Protein AF-A0A2U2ED48-F1 (afdb_monomer_lite)

Sequence (138 aa):
MIKSGDSKEIRLKEFSYALERMESLKSGNELTNKIVEIQGTQIHSKGDSVPEIESINTFLTTISFAVEDLFNNTYEVLNNSLEQYIASDEAIGKLWEQIQNDNDEKDSSDPFKDVVINFQSGHDYRLNEILGDVKLKK

Organism: NCBI:txid39491

Radius of gyration: 25.7 Å; chains: 1; bounding box: 49×39×81 Å

pLDDT: mean 74.53, std 19.12, range [38.94, 96.81]

Secondary structure (DSSP, 8-state):
---HHHHHHHHHHHHHHHHHHHHHHHHTTHHHHHHHHHHH-PPP--GGGHHHHHHHHHHHHHHHHHHHHHHHHHHHHHHHHHHHHHHHHHHHHHHHHHHHHHHHHSS---HHHHHHHHHHTT----HHHHSTT-----

Foldseek 3Di:
DQDPVNVLVVVLVVLVVVLVVLVCCVVVCVLVVVLVVQLPDQDDDDDPCVVVSVVVSVVSNVVSVVVVVVSVVVNVVSVVVSVVSVVVVVVVVVVVVVLVVVVVPDDDDDSVVVVVCCVVVPPCPPPPVVVDDPPPDD

Structure (mmCIF, N/CA/C/O backbone):
data_AF-A0A2U2ED48-F1
#
_entry.id   AF-A0A2U2ED48-F1
#
loop_
_atom_site.group_PDB
_atom_site.id
_atom_site.type_symbol
_atom_site.label_atom_id
_atom_site.label_alt_id
_atom_site.label_comp_id
_atom_site.label_asym_id
_atom_site.label_entity_id
_atom_site.label_seq_id
_atom_site.pdbx_PDB_ins_code
_atom_site.Cartn_x
_atom_site.Cartn_y
_atom_site.Cartn_z
_atom_site.occupancy
_atom_site.B_iso_or_equiv
_atom_site.auth_seq_id
_atom_site.auth_comp_id
_atom_site.auth_asym_id
_atom_site.auth_atom_id
_atom_site.pdbx_PDB_model_num
ATOM 1 N N . MET A 1 1 ? 4.876 23.859 -25.368 1.00 41.34 1 MET A N 1
ATOM 2 C CA . MET A 1 1 ? 4.932 22.459 -25.835 1.00 41.34 1 MET A CA 1
ATOM 3 C C . MET A 1 1 ? 6.139 21.831 -25.165 1.00 41.34 1 MET A C 1
ATOM 5 O O . MET A 1 1 ? 7.245 22.286 -25.422 1.00 41.34 1 MET A O 1
ATOM 9 N N . ILE A 1 2 ? 5.920 20.926 -24.214 1.00 43.72 2 ILE A N 1
ATOM 10 C CA . ILE A 1 2 ? 6.996 20.238 -23.483 1.00 43.72 2 ILE A CA 1
ATOM 11 C C . ILE A 1 2 ? 7.570 19.182 -24.438 1.00 43.72 2 ILE A C 1
ATOM 13 O O . ILE A 1 2 ? 6.789 18.474 -25.077 1.00 43.72 2 ILE A O 1
ATOM 17 N N . LYS A 1 3 ? 8.896 19.115 -24.617 1.00 41.72 3 LYS A N 1
ATOM 18 C CA . LYS A 1 3 ? 9.505 18.106 -25.501 1.00 41.72 3 LYS A CA 1
ATOM 19 C C . LYS A 1 3 ? 9.358 16.720 -24.854 1.00 41.72 3 LYS A C 1
ATOM 21 O O . LYS A 1 3 ? 9.288 16.611 -23.633 1.00 41.72 3 LYS A O 1
ATOM 26 N N . SER A 1 4 ? 9.288 15.645 -25.643 1.00 54.00 4 SER A N 1
ATOM 27 C CA . SER A 1 4 ? 9.077 14.282 -25.111 1.00 54.00 4 SER A CA 1
ATOM 28 C C . SER A 1 4 ? 10.164 13.849 -24.111 1.00 54.00 4 SER A C 1
ATOM 30 O O . SER A 1 4 ? 9.846 13.150 -23.150 1.00 54.00 4 SER A O 1
ATOM 32 N N . GLY A 1 5 ? 11.405 14.326 -24.288 1.00 58.03 5 GLY A N 1
ATOM 33 C CA . GLY A 1 5 ? 12.509 14.154 -23.334 1.00 58.03 5 GLY A CA 1
ATOM 34 C C . GLY A 1 5 ? 12.235 14.810 -21.977 1.00 58.03 5 GLY A C 1
ATOM 35 O O . GLY A 1 5 ? 12.324 14.142 -20.951 1.00 58.03 5 GLY A O 1
ATOM 36 N N . ASP A 1 6 ? 11.770 16.062 -21.978 1.00 60.34 6 ASP A N 1
ATOM 37 C CA . ASP A 1 6 ? 11.399 16.793 -20.758 1.00 60.34 6 ASP A CA 1
ATOM 38 C C . ASP A 1 6 ? 10.239 16.089 -20.024 1.00 60.34 6 ASP A C 1
ATOM 40 O O . ASP A 1 6 ? 10.212 15.996 -18.800 1.00 60.34 6 ASP A O 1
ATOM 44 N N . SER A 1 7 ? 9.276 15.535 -20.771 1.00 61.22 7 SER A N 1
ATOM 45 C CA . SER A 1 7 ? 8.132 14.810 -20.203 1.00 61.22 7 SER A CA 1
ATOM 46 C C . SER A 1 7 ? 8.530 13.488 -19.529 1.00 61.22 7 SER A C 1
ATOM 48 O O . SER A 1 7 ? 7.915 13.099 -18.535 1.00 61.22 7 SER A O 1
ATOM 50 N N . LYS A 1 8 ? 9.556 12.799 -20.041 1.00 67.81 8 LYS A N 1
ATOM 51 C CA . LYS A 1 8 ? 10.110 11.578 -19.437 1.00 67.81 8 LYS A CA 1
ATOM 52 C C . LYS A 1 8 ? 10.838 11.880 -18.129 1.00 67.81 8 LYS A C 1
ATOM 54 O O . LYS A 1 8 ? 10.612 11.183 -17.143 1.00 67.81 8 LYS A O 1
ATOM 59 N N . GLU A 1 9 ? 11.688 12.901 -18.127 1.00 72.88 9 GLU A N 1
ATOM 60 C CA . GLU A 1 9 ? 12.471 13.293 -16.953 1.00 72.88 9 GLU A CA 1
ATOM 61 C C . GLU A 1 9 ? 11.565 13.756 -15.803 1.00 72.88 9 GLU A C 1
ATOM 63 O O . GLU A 1 9 ? 11.770 13.369 -14.654 1.00 72.88 9 GLU A O 1
ATOM 68 N N . ILE A 1 10 ? 10.491 14.490 -16.125 1.00 71.56 10 ILE A N 1
ATOM 69 C CA . ILE A 1 10 ? 9.469 14.892 -15.149 1.00 71.56 10 ILE A CA 1
ATOM 70 C C . ILE A 1 10 ? 8.784 13.667 -14.527 1.00 71.56 10 ILE A C 1
ATOM 72 O O . ILE A 1 10 ? 8.724 13.574 -13.303 1.00 71.56 10 ILE A O 1
ATOM 76 N N . ARG A 1 11 ? 8.324 12.697 -15.335 1.00 75.88 11 ARG A N 1
ATOM 77 C CA . ARG A 1 11 ? 7.652 11.491 -14.811 1.00 75.88 11 ARG A CA 1
ATOM 78 C C . ARG A 1 11 ? 8.563 10.648 -13.921 1.00 75.88 11 ARG A C 1
ATOM 80 O O . ARG A 1 11 ? 8.127 10.202 -12.866 1.00 75.88 11 ARG A O 1
ATOM 87 N N . LEU A 1 12 ? 9.820 10.442 -14.321 1.00 81.94 12 LEU A N 1
ATOM 88 C CA . LEU A 1 12 ? 10.793 9.708 -13.505 1.00 81.94 12 LEU A CA 1
ATOM 89 C C . LEU A 1 12 ? 11.030 10.401 -12.166 1.00 81.94 12 LEU A C 1
ATOM 91 O O . LEU A 1 12 ? 11.005 9.753 -11.126 1.00 81.94 12 LEU A O 1
ATOM 95 N N . LYS A 1 13 ? 11.191 11.726 -12.182 1.00 84.94 13 LYS A N 1
ATOM 96 C CA . LYS A 1 13 ? 11.385 12.514 -10.966 1.00 84.94 13 LYS A CA 1
ATOM 97 C C . LYS A 1 13 ? 10.189 12.423 -10.017 1.00 84.94 13 LYS A C 1
ATOM 99 O O . LYS A 1 13 ? 10.387 12.324 -8.811 1.00 84.94 13 LYS A O 1
ATOM 104 N N . GLU A 1 14 ? 8.966 12.448 -10.544 1.00 85.62 14 GLU A N 1
ATOM 105 C CA . GLU A 1 14 ? 7.744 12.278 -9.746 1.00 85.62 14 GLU A CA 1
ATOM 106 C C . GLU A 1 14 ? 7.656 10.878 -9.122 1.00 85.62 14 GLU A C 1
ATOM 108 O O . GLU A 1 14 ? 7.351 10.760 -7.934 1.00 85.62 14 GLU A O 1
ATOM 113 N N . PHE A 1 15 ? 7.989 9.829 -9.882 1.00 85.25 15 PHE A N 1
ATOM 114 C CA . PHE A 1 15 ? 8.047 8.452 -9.380 1.00 85.25 15 PHE A CA 1
ATOM 115 C C . PHE A 1 15 ? 9.105 8.274 -8.287 1.00 85.25 15 PHE A C 1
ATOM 117 O O . PHE A 1 15 ? 8.791 7.758 -7.214 1.00 85.25 15 PHE A O 1
ATOM 124 N N . SER A 1 16 ? 10.339 8.728 -8.532 1.00 85.81 16 SER A N 1
ATOM 125 C CA . SER A 1 16 ? 11.427 8.656 -7.552 1.00 85.81 16 SER A CA 1
ATOM 126 C C . SER A 1 16 ? 11.075 9.417 -6.277 1.00 85.81 16 SER A C 1
ATOM 128 O O . SER A 1 16 ? 11.239 8.882 -5.187 1.00 85.81 16 SER A O 1
ATOM 130 N N . TYR A 1 17 ? 10.506 10.621 -6.399 1.00 89.62 17 TYR A N 1
ATOM 131 C CA . TYR A 1 17 ? 10.065 11.404 -5.244 1.00 89.62 17 TYR A CA 1
ATOM 132 C C . TYR A 1 17 ? 9.004 10.669 -4.411 1.00 89.62 17 TYR A C 1
ATOM 134 O O . TYR A 1 17 ? 9.082 10.646 -3.180 1.00 89.62 17 TYR A O 1
ATOM 142 N N . ALA A 1 18 ? 8.011 10.060 -5.065 1.00 89.44 18 ALA A N 1
ATOM 143 C CA . ALA A 1 18 ? 6.974 9.298 -4.379 1.00 89.44 18 ALA A CA 1
ATOM 144 C C . ALA A 1 18 ? 7.552 8.068 -3.656 1.00 89.44 18 ALA A C 1
ATOM 146 O O . ALA A 1 18 ? 7.202 7.828 -2.498 1.00 89.44 18 ALA A O 1
ATOM 147 N N . LEU A 1 19 ? 8.472 7.337 -4.295 1.00 90.94 19 LEU A N 1
ATOM 148 C CA . LEU A 1 19 ? 9.153 6.192 -3.686 1.00 90.94 19 LEU A CA 1
ATOM 149 C C . LEU A 1 19 ? 9.992 6.602 -2.483 1.00 90.94 19 LEU A C 1
ATOM 151 O O . LEU A 1 19 ? 9.777 6.061 -1.404 1.00 90.94 19 LEU A O 1
ATOM 155 N N . GLU A 1 20 ? 10.859 7.604 -2.620 1.00 91.06 20 GLU A N 1
ATOM 156 C CA . GLU A 1 20 ? 11.681 8.114 -1.516 1.00 91.06 20 GLU A CA 1
ATOM 157 C C . GLU A 1 20 ? 10.820 8.535 -0.318 1.00 91.06 20 GLU A C 1
ATOM 159 O O . GLU A 1 20 ? 11.149 8.257 0.840 1.00 91.06 20 GLU A O 1
ATOM 164 N N . ARG A 1 21 ? 9.667 9.169 -0.578 1.00 91.62 21 ARG A N 1
ATOM 165 C CA . ARG A 1 21 ? 8.730 9.555 0.480 1.00 91.62 21 ARG A CA 1
ATOM 166 C C . ARG A 1 21 ? 8.159 8.333 1.199 1.00 91.62 21 ARG A C 1
ATOM 168 O O . ARG A 1 21 ? 8.092 8.349 2.428 1.00 91.62 21 ARG A O 1
ATOM 175 N N . MET A 1 22 ? 7.753 7.296 0.468 1.00 91.44 22 MET A N 1
ATOM 176 C CA . MET A 1 22 ? 7.241 6.055 1.060 1.00 91.44 22 MET A CA 1
ATOM 177 C C . MET A 1 22 ? 8.339 5.271 1.788 1.00 91.44 22 MET A C 1
ATOM 179 O O . MET A 1 22 ? 8.103 4.772 2.887 1.00 91.44 22 MET A O 1
ATOM 183 N N . GLU A 1 23 ? 9.556 5.219 1.250 1.00 89.00 23 GLU A N 1
ATOM 184 C CA . GLU A 1 23 ? 10.701 4.598 1.919 1.00 89.00 23 GLU A CA 1
ATOM 185 C C . GLU A 1 23 ? 11.049 5.300 3.221 1.00 89.00 23 GLU A C 1
ATOM 187 O O . GLU A 1 23 ? 11.290 4.631 4.221 1.00 89.00 23 GLU A O 1
ATOM 192 N N . SER A 1 24 ? 11.028 6.633 3.254 1.00 88.62 24 SER A N 1
ATOM 193 C CA . SER A 1 24 ? 11.230 7.402 4.485 1.00 88.62 24 SER A CA 1
ATOM 194 C C . SER A 1 24 ? 10.197 7.044 5.559 1.00 88.62 24 SER A C 1
ATOM 196 O O . SER A 1 24 ? 10.569 6.845 6.714 1.00 88.62 24 SER A O 1
ATOM 198 N N . LEU A 1 25 ? 8.921 6.895 5.187 1.00 87.12 25 LEU A N 1
ATOM 199 C CA . LEU A 1 25 ? 7.862 6.482 6.117 1.00 87.12 25 LEU A CA 1
ATOM 200 C C . LEU A 1 25 ? 8.065 5.046 6.624 1.00 87.12 25 LEU A C 1
ATOM 202 O O . LEU A 1 25 ? 7.860 4.772 7.808 1.00 87.12 25 LEU A O 1
ATOM 206 N N . LYS A 1 26 ? 8.489 4.138 5.736 1.00 84.69 26 LYS A N 1
ATOM 207 C CA . LYS A 1 26 ? 8.740 2.725 6.047 1.00 84.69 26 LYS A CA 1
ATOM 208 C C . LYS A 1 26 ? 9.982 2.546 6.929 1.00 84.69 26 LYS A C 1
ATOM 210 O O . LYS A 1 26 ? 9.916 1.889 7.961 1.00 84.69 26 LYS A O 1
ATOM 215 N N . SER A 1 27 ? 11.101 3.165 6.551 1.00 82.50 27 SER A N 1
ATOM 216 C CA . SER A 1 27 ? 12.398 3.110 7.249 1.00 82.50 27 SER A CA 1
ATOM 217 C C . SER A 1 27 ? 12.396 3.859 8.580 1.00 82.50 27 SER A C 1
ATOM 219 O O . SER A 1 27 ? 12.994 3.391 9.545 1.00 82.50 27 SER A O 1
ATOM 221 N N . GLY A 1 28 ? 11.670 4.978 8.664 1.00 80.69 28 GLY A N 1
ATOM 222 C CA . GLY A 1 28 ? 11.408 5.686 9.917 1.00 80.69 28 GLY A CA 1
ATOM 223 C C . GLY A 1 28 ? 10.429 4.952 10.839 1.00 80.69 28 GLY A C 1
ATOM 224 O O . GLY A 1 28 ? 10.169 5.416 11.948 1.00 80.69 28 GLY A O 1
ATOM 225 N N . ASN A 1 29 ? 9.880 3.818 10.385 1.00 84.31 29 ASN A N 1
ATOM 226 C CA . ASN A 1 29 ? 8.856 3.032 11.066 1.00 84.31 29 ASN A CA 1
ATOM 227 C C . ASN A 1 29 ? 7.633 3.878 11.469 1.00 84.31 29 ASN A C 1
ATOM 229 O O . ASN A 1 29 ? 6.923 3.531 12.407 1.00 84.31 29 ASN A O 1
ATOM 233 N N . GLU A 1 30 ? 7.393 5.014 10.802 1.00 85.94 30 GLU A N 1
ATOM 234 C CA . GLU A 1 30 ? 6.391 5.999 11.225 1.00 85.94 30 GLU A CA 1
ATOM 235 C C . GLU A 1 30 ? 4.982 5.411 11.155 1.00 85.94 30 GLU A C 1
ATOM 237 O O . GLU A 1 30 ? 4.183 5.597 12.075 1.00 85.94 30 GLU A O 1
ATOM 242 N N . LEU A 1 31 ? 4.694 4.671 10.080 1.00 86.12 31 LEU A N 1
ATOM 243 C CA . LEU A 1 31 ? 3.411 4.004 9.899 1.00 86.12 31 LEU A CA 1
ATOM 244 C C . LEU A 1 31 ? 3.215 2.893 10.934 1.00 86.12 31 LEU A C 1
ATOM 246 O O . LEU A 1 31 ? 2.209 2.886 11.640 1.00 86.12 31 LEU A O 1
ATOM 250 N N . THR A 1 32 ? 4.199 2.006 11.072 1.00 85.50 32 THR A N 1
ATOM 251 C CA . THR A 1 32 ? 4.188 0.911 12.048 1.00 85.50 32 THR A CA 1
ATOM 252 C C . THR A 1 32 ? 4.016 1.432 13.474 1.00 85.50 32 THR A C 1
ATOM 254 O O . THR A 1 32 ? 3.207 0.911 14.234 1.00 85.50 32 THR A O 1
ATOM 257 N N . ASN A 1 33 ? 4.724 2.503 13.844 1.00 89.88 33 ASN A N 1
ATOM 258 C CA . ASN A 1 33 ? 4.624 3.105 15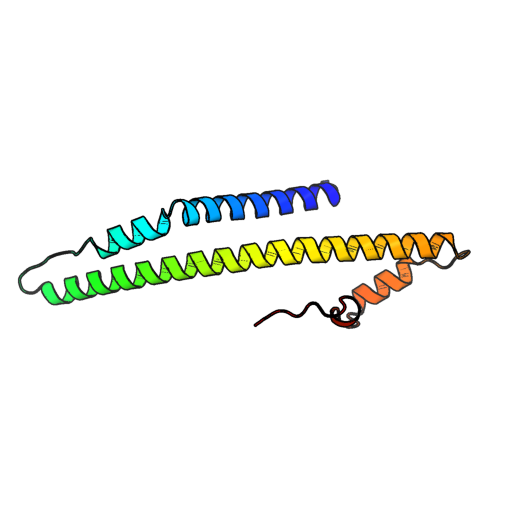.171 1.00 89.88 33 ASN A CA 1
ATOM 259 C C . ASN A 1 33 ? 3.212 3.648 15.431 1.00 89.88 33 ASN A C 1
ATOM 261 O O . ASN A 1 33 ? 2.665 3.419 16.506 1.00 89.88 33 ASN A O 1
ATOM 265 N N . LYS A 1 34 ? 2.595 4.314 14.446 1.00 88.12 34 LYS A N 1
ATOM 266 C CA . LYS A 1 34 ? 1.204 4.785 14.552 1.00 88.12 34 LYS A CA 1
ATOM 267 C C . LYS A 1 34 ? 0.201 3.637 14.636 1.00 88.12 34 LYS A C 1
ATOM 269 O O . LYS A 1 34 ? -0.771 3.741 15.375 1.00 88.12 34 LYS A O 1
ATOM 274 N N . ILE A 1 35 ? 0.430 2.546 13.908 1.00 87.06 35 ILE A N 1
ATOM 275 C CA . ILE A 1 35 ? -0.391 1.331 13.998 1.00 87.06 35 ILE A CA 1
ATOM 276 C C . ILE A 1 35 ? -0.322 0.756 15.413 1.00 87.06 35 ILE A C 1
ATOM 278 O O . ILE A 1 35 ? -1.365 0.530 16.024 1.00 87.06 35 ILE A O 1
ATOM 282 N N . VAL A 1 36 ? 0.886 0.594 15.958 1.00 88.19 36 VAL A N 1
ATOM 283 C CA . VAL A 1 36 ? 1.102 0.099 17.326 1.00 88.19 36 VAL A CA 1
ATOM 284 C C . VAL A 1 36 ? 0.456 1.026 18.360 1.00 88.19 36 VAL A C 1
ATOM 286 O O . VAL A 1 36 ? -0.189 0.549 19.290 1.00 88.19 36 VAL A O 1
ATOM 289 N N . GLU A 1 37 ? 0.571 2.344 18.190 1.00 89.44 37 GLU A N 1
ATOM 290 C CA . GLU A 1 37 ? -0.074 3.339 19.055 1.00 89.44 37 GLU A CA 1
ATOM 291 C C . GLU A 1 37 ? -1.607 3.199 19.046 1.00 89.44 37 GLU A C 1
ATOM 293 O O . GLU A 1 37 ? -2.234 3.149 20.108 1.00 89.44 37 GLU A O 1
ATOM 298 N N . ILE A 1 38 ? -2.221 3.069 17.865 1.00 86.44 38 ILE A N 1
ATOM 299 C CA . ILE A 1 38 ? -3.676 2.892 17.721 1.00 86.44 38 ILE A CA 1
ATOM 300 C C . ILE A 1 38 ? -4.123 1.563 18.335 1.00 86.44 38 ILE A C 1
ATOM 302 O O . ILE A 1 38 ? -5.098 1.533 19.082 1.00 86.44 38 ILE A O 1
ATOM 306 N N . GLN A 1 39 ? -3.391 0.477 18.082 1.00 82.12 39 GLN A N 1
ATOM 307 C CA . GLN A 1 39 ? -3.673 -0.836 18.668 1.00 82.12 39 GLN A CA 1
ATOM 308 C C . GLN A 1 39 ? -3.538 -0.832 20.198 1.00 82.12 39 GLN A C 1
ATOM 310 O O . GLN A 1 39 ? -4.287 -1.526 20.884 1.00 82.12 39 GLN A O 1
ATOM 315 N N . GLY A 1 40 ? -2.615 -0.032 20.740 1.00 84.38 40 GLY A N 1
ATOM 316 C CA . GLY A 1 40 ? -2.444 0.162 22.180 1.00 84.38 40 GLY A CA 1
ATOM 317 C C . GLY A 1 40 ? -3.507 1.057 22.824 1.00 84.38 40 GLY A C 1
ATOM 318 O O . GLY A 1 40 ? -3.675 1.029 24.044 1.00 84.38 40 GLY A O 1
ATOM 319 N N . THR A 1 41 ? -4.255 1.829 22.033 1.00 84.75 41 THR A N 1
ATOM 320 C CA . THR A 1 41 ? -5.288 2.742 22.532 1.00 84.75 41 THR A CA 1
ATOM 321 C C . THR A 1 41 ? -6.631 2.019 22.627 1.00 84.75 41 THR A C 1
ATOM 323 O O . THR A 1 41 ? -7.508 2.175 21.782 1.00 84.75 41 THR A O 1
ATOM 326 N N . GLN A 1 42 ? -6.810 1.215 23.677 1.00 82.81 42 GLN A N 1
ATOM 327 C CA . GLN A 1 42 ? -8.112 0.610 23.969 1.00 82.81 42 GLN A CA 1
ATOM 328 C C . GLN A 1 42 ? -9.066 1.617 24.616 1.00 82.81 42 GLN A C 1
ATOM 330 O O . GLN A 1 42 ? -8.761 2.239 25.641 1.00 82.81 42 GLN A O 1
ATOM 335 N N . ILE A 1 43 ? -10.267 1.728 24.052 1.00 89.19 43 ILE A N 1
ATOM 336 C CA . ILE A 1 43 ? -11.363 2.471 24.670 1.00 89.19 43 ILE A CA 1
ATOM 337 C C . ILE A 1 43 ? -11.991 1.573 25.735 1.00 89.19 43 ILE A C 1
ATOM 339 O O . ILE A 1 43 ? -12.413 0.455 25.445 1.00 89.19 43 ILE A O 1
ATOM 343 N N . HIS A 1 44 ? -12.048 2.065 26.972 1.00 90.25 44 HIS A N 1
ATOM 344 C CA . HIS A 1 44 ? -12.603 1.333 28.107 1.00 90.25 44 HIS A CA 1
ATOM 345 C C . HIS A 1 44 ? -14.007 1.846 28.434 1.00 90.25 44 HIS A C 1
ATOM 347 O O . HIS A 1 44 ? -14.219 3.057 28.528 1.00 90.25 44 HIS A O 1
ATOM 353 N N . SER A 1 45 ? -14.955 0.938 28.668 1.00 93.31 45 SER A N 1
ATOM 354 C CA . SER A 1 45 ? -16.318 1.276 29.092 1.00 93.31 45 SER A CA 1
ATOM 355 C C . SER A 1 45 ? -16.827 0.358 30.206 1.00 93.31 45 SER A C 1
ATOM 357 O O . SER A 1 45 ? -16.175 -0.613 30.593 1.00 93.31 45 SER A O 1
ATOM 359 N N . LYS A 1 46 ? -17.972 0.722 30.793 1.00 93.94 46 LYS A N 1
ATOM 360 C CA . LYS A 1 46 ? -18.660 -0.035 31.846 1.00 93.94 46 LYS A CA 1
ATOM 361 C C . LYS A 1 46 ? -20.168 0.031 31.628 1.00 93.94 46 LYS A C 1
ATOM 363 O O . LYS A 1 46 ? -20.673 1.042 31.145 1.00 93.94 46 LYS A O 1
ATOM 368 N N . GLY A 1 47 ? -20.870 -0.997 32.099 1.00 94.44 47 GLY A N 1
ATOM 369 C CA . GLY A 1 47 ? -22.325 -1.095 31.990 1.00 94.44 47 GLY A CA 1
ATOM 370 C C . GLY A 1 47 ? -22.754 -1.553 30.601 1.00 94.44 47 GLY A C 1
ATOM 371 O O . GLY A 1 47 ? -22.035 -2.302 29.945 1.00 94.44 47 GLY A O 1
ATOM 372 N N . ASP A 1 48 ? -23.915 -1.089 30.156 1.00 96.81 48 ASP A N 1
ATOM 373 C CA . ASP A 1 48 ? -24.562 -1.612 28.948 1.00 96.81 48 ASP A CA 1
ATOM 374 C C . ASP A 1 48 ? -23.815 -1.282 27.647 1.00 96.81 48 ASP A C 1
ATOM 376 O O . ASP A 1 48 ? -24.088 -1.905 26.634 1.00 96.81 48 ASP A O 1
ATOM 380 N N . SER A 1 49 ? -22.851 -0.353 27.671 1.00 94.44 49 SER A N 1
ATOM 381 C CA . SER A 1 49 ? -22.062 0.062 26.499 1.00 94.44 49 SER A CA 1
ATOM 382 C C . SER A 1 49 ? -20.820 -0.792 26.226 1.00 94.44 49 SER A C 1
ATOM 384 O O . SER A 1 49 ? -20.021 -0.458 25.348 1.00 94.44 49 SER A O 1
ATOM 386 N N . VAL A 1 50 ? -20.580 -1.848 27.009 1.00 95.88 50 VAL A N 1
ATOM 387 C CA . VAL A 1 50 ? -19.424 -2.743 26.816 1.00 95.88 50 VAL A CA 1
ATOM 388 C C . VAL A 1 50 ? -19.415 -3.394 25.424 1.00 95.88 50 VAL A C 1
ATOM 390 O O . VAL A 1 50 ? -18.386 -3.282 24.756 1.00 95.88 50 VAL A O 1
ATOM 393 N N . PRO A 1 51 ? -20.517 -3.991 24.926 1.00 96.12 51 PRO A N 1
ATOM 394 C CA . PRO A 1 51 ? -20.509 -4.674 23.631 1.00 96.12 51 PRO A CA 1
ATOM 395 C C . PRO A 1 51 ? -20.193 -3.740 22.455 1.00 96.12 51 PRO A C 1
ATOM 397 O O . PRO A 1 51 ? -19.403 -4.081 21.574 1.00 96.12 51 PRO A O 1
ATOM 400 N N . GLU A 1 52 ? -20.768 -2.536 22.438 1.00 96.62 52 GLU A N 1
ATOM 401 C CA . GLU A 1 52 ? -20.522 -1.556 21.379 1.00 96.62 52 GLU A CA 1
ATOM 402 C C . GLU A 1 52 ? -19.069 -1.071 21.389 1.00 96.62 52 GLU A C 1
ATOM 404 O O . GLU A 1 52 ? -18.462 -0.893 20.333 1.00 96.62 52 GLU A O 1
ATOM 409 N N . ILE A 1 53 ? -18.488 -0.882 22.575 1.00 95.06 53 ILE A N 1
ATOM 410 C CA . ILE A 1 53 ? -17.111 -0.399 22.722 1.00 95.06 53 ILE A CA 1
ATOM 411 C C . ILE A 1 53 ? -16.099 -1.486 22.346 1.00 95.06 53 ILE A C 1
ATOM 413 O O . ILE A 1 53 ? -15.103 -1.181 21.689 1.00 95.06 53 ILE A O 1
ATOM 417 N N . GLU A 1 54 ? -16.371 -2.754 22.665 1.00 94.00 54 GLU A N 1
ATOM 418 C CA . GLU A 1 54 ? -15.581 -3.881 22.155 1.00 94.00 54 GLU A CA 1
ATOM 419 C C . GLU A 1 54 ? -15.617 -3.940 20.623 1.00 94.00 54 GLU A C 1
ATOM 421 O O . GLU A 1 54 ? -14.561 -4.033 19.992 1.00 94.00 54 GLU A O 1
ATOM 426 N N . SER A 1 55 ? -16.797 -3.780 20.011 1.00 95.06 55 SER A N 1
ATOM 427 C CA . SER A 1 55 ? -16.925 -3.732 18.550 1.00 95.06 55 SER A CA 1
ATOM 428 C C . SER A 1 55 ? -16.126 -2.581 17.932 1.00 95.06 55 SER A C 1
ATOM 430 O O . SER A 1 55 ? -15.525 -2.761 16.871 1.00 95.06 55 SER A O 1
ATOM 432 N N . ILE A 1 56 ? -16.102 -1.406 18.570 1.00 93.94 56 ILE A N 1
ATOM 433 C CA . ILE A 1 56 ? -15.310 -0.258 18.108 1.00 93.94 56 ILE A CA 1
ATOM 434 C C . ILE A 1 56 ? -13.813 -0.566 18.198 1.00 93.94 56 ILE A C 1
ATOM 436 O O . ILE A 1 56 ? -13.092 -0.325 17.232 1.00 93.94 56 ILE A O 1
ATOM 440 N N . ASN A 1 57 ? -13.342 -1.134 19.311 1.00 92.38 57 ASN A N 1
ATOM 441 C CA . ASN A 1 57 ? -11.935 -1.512 19.462 1.00 92.38 57 ASN A CA 1
ATOM 442 C C . ASN A 1 57 ? -11.514 -2.531 18.386 1.00 92.38 57 ASN A C 1
ATOM 444 O O . ASN A 1 57 ? -10.491 -2.342 17.731 1.00 92.38 57 ASN A O 1
ATOM 448 N N . THR A 1 58 ? -12.327 -3.564 18.133 1.00 92.62 58 THR A N 1
ATOM 449 C CA . THR A 1 58 ? -12.070 -4.535 17.053 1.00 92.62 58 THR A CA 1
ATOM 450 C C . THR A 1 58 ? -12.038 -3.871 15.677 1.00 92.62 58 THR A C 1
ATOM 452 O O . THR A 1 58 ? -11.171 -4.179 14.853 1.00 92.62 58 THR A O 1
ATOM 455 N N . PHE A 1 59 ? -12.960 -2.942 15.419 1.00 94.25 59 PHE A N 1
ATOM 456 C CA . PHE A 1 59 ? -13.007 -2.209 14.159 1.00 94.25 59 PHE A CA 1
ATOM 457 C C . PHE A 1 59 ? -11.754 -1.352 13.946 1.00 94.25 59 PHE A C 1
ATOM 459 O O . PHE A 1 59 ? -11.163 -1.399 12.867 1.00 94.25 59 PHE A O 1
ATOM 466 N N . LEU A 1 60 ? -11.299 -0.637 14.980 1.00 91.56 60 LEU A N 1
ATOM 467 C CA . LEU A 1 60 ? -10.066 0.151 14.936 1.00 91.56 60 LEU A CA 1
ATOM 468 C C . LEU A 1 60 ? -8.850 -0.729 14.632 1.00 91.56 60 LEU A C 1
ATOM 470 O O . LEU A 1 60 ? -8.098 -0.416 13.713 1.00 91.56 60 LEU A O 1
ATOM 474 N N . THR A 1 61 ? -8.703 -1.865 15.322 1.00 90.12 61 THR A N 1
ATOM 475 C CA . THR A 1 61 ? -7.627 -2.831 15.043 1.00 90.12 61 THR A CA 1
ATOM 476 C C . THR A 1 61 ? -7.666 -3.333 13.599 1.00 90.12 61 THR A C 1
ATOM 478 O O . THR A 1 61 ? -6.629 -3.412 12.943 1.00 90.12 61 THR A O 1
ATOM 481 N N . THR A 1 62 ? -8.858 -3.639 13.083 1.00 92.81 62 THR A N 1
ATOM 482 C CA . THR A 1 62 ? -9.038 -4.121 11.705 1.00 92.81 62 THR A CA 1
ATOM 483 C C . THR A 1 62 ? -8.618 -3.064 10.683 1.00 92.81 62 THR A C 1
ATOM 485 O O . THR A 1 62 ? -7.906 -3.379 9.731 1.00 92.81 62 THR A O 1
ATOM 488 N N . ILE A 1 63 ? -9.011 -1.802 10.888 1.00 92.25 63 ILE A N 1
ATOM 489 C CA . ILE A 1 63 ? -8.589 -0.697 10.017 1.00 92.25 63 ILE A CA 1
ATOM 490 C C . ILE A 1 63 ? -7.072 -0.522 10.059 1.00 92.25 63 ILE A C 1
ATOM 492 O O . ILE A 1 63 ? -6.469 -0.316 9.009 1.00 92.25 63 ILE A O 1
ATOM 496 N N . SER A 1 64 ? -6.450 -0.607 11.238 1.00 90.88 64 SER A N 1
ATOM 497 C CA . SER A 1 64 ? -4.999 -0.449 11.362 1.00 90.88 64 SER A CA 1
ATOM 498 C C . SER A 1 64 ? -4.234 -1.445 10.487 1.00 90.88 64 SER A C 1
ATOM 500 O O . SER A 1 64 ? -3.324 -1.028 9.775 1.00 90.88 64 SER A O 1
ATOM 502 N N . PHE A 1 65 ? -4.647 -2.717 10.462 1.00 89.12 65 PHE A N 1
ATOM 503 C CA . PHE A 1 65 ? -4.050 -3.717 9.569 1.00 89.12 65 PHE A CA 1
ATOM 504 C C . PHE A 1 65 ? -4.325 -3.424 8.090 1.00 89.12 65 PHE A C 1
ATOM 506 O O . PHE A 1 65 ? -3.410 -3.461 7.274 1.00 89.12 65 PHE A O 1
ATOM 513 N N . ALA A 1 66 ? -5.559 -3.049 7.737 1.00 93.06 66 ALA A N 1
ATOM 514 C CA . ALA A 1 66 ? -5.902 -2.732 6.350 1.00 93.06 66 ALA A CA 1
ATOM 515 C C . ALA A 1 66 ? -5.087 -1.549 5.788 1.00 93.06 66 ALA A C 1
ATOM 517 O O . ALA A 1 66 ? -4.739 -1.535 4.607 1.00 93.06 66 ALA A O 1
ATOM 518 N N . VAL A 1 67 ? -4.772 -0.554 6.624 1.00 91.12 67 VAL A N 1
ATOM 519 C CA . VAL A 1 67 ? -3.911 0.576 6.245 1.00 91.12 67 VAL A CA 1
ATOM 520 C C . VAL A 1 67 ? -2.463 0.127 6.034 1.00 91.12 67 VAL A C 1
ATOM 522 O O . VAL A 1 67 ? -1.819 0.602 5.097 1.00 91.12 67 VAL A O 1
ATOM 525 N N . GLU A 1 68 ? -1.957 -0.786 6.865 1.00 89.62 68 GLU A N 1
ATOM 526 C CA . GLU A 1 68 ? -0.618 -1.368 6.711 1.00 89.62 68 GLU A CA 1
ATOM 527 C C . GLU A 1 68 ? -0.482 -2.117 5.383 1.00 89.62 68 GLU A C 1
ATOM 529 O O . GLU A 1 68 ? 0.428 -1.844 4.596 1.00 89.62 68 GLU A O 1
ATOM 534 N N . ASP A 1 69 ? -1.442 -2.996 5.099 1.00 91.62 69 ASP A N 1
ATOM 535 C CA . ASP A 1 69 ? -1.487 -3.773 3.864 1.00 91.62 69 ASP A CA 1
ATOM 536 C C . ASP A 1 69 ? -1.586 -2.858 2.641 1.00 91.62 69 ASP A C 1
ATOM 538 O O . ASP A 1 69 ? -0.856 -3.032 1.664 1.00 91.62 69 ASP A O 1
ATOM 542 N N . LEU A 1 70 ? -2.456 -1.842 2.686 1.00 93.50 70 LEU A N 1
ATOM 543 C CA . LEU A 1 70 ? -2.604 -0.880 1.595 1.00 93.50 70 LEU A CA 1
ATOM 544 C C . LEU A 1 70 ? -1.295 -0.141 1.311 1.00 93.50 70 LEU A C 1
ATOM 546 O O . LEU A 1 70 ? -0.926 0.040 0.147 1.00 93.50 70 LEU A O 1
ATOM 550 N N . PHE A 1 71 ? -0.597 0.290 2.360 1.00 92.50 71 PHE A N 1
ATOM 551 C CA . PHE A 1 71 ? 0.678 0.975 2.218 1.00 92.50 71 PHE A CA 1
ATOM 552 C C . PHE A 1 71 ? 1.735 0.064 1.586 1.00 92.50 71 PHE A C 1
ATOM 554 O O . PHE A 1 71 ? 2.374 0.465 0.612 1.00 92.50 71 PHE A O 1
ATOM 561 N N . ASN A 1 72 ? 1.879 -1.166 2.092 1.00 90.69 72 ASN A N 1
ATOM 562 C CA . ASN A 1 72 ? 2.840 -2.139 1.570 1.00 90.69 72 ASN A CA 1
ATOM 563 C C . ASN A 1 72 ? 2.556 -2.482 0.101 1.00 90.69 72 ASN A C 1
ATOM 565 O O . ASN A 1 72 ? 3.458 -2.395 -0.730 1.00 90.69 72 ASN A O 1
ATOM 569 N N . ASN A 1 73 ? 1.294 -2.749 -0.243 1.00 93.75 73 ASN A N 1
ATOM 570 C CA . ASN A 1 73 ? 0.881 -3.033 -1.618 1.00 93.75 73 ASN A CA 1
ATOM 571 C C . ASN A 1 73 ? 1.153 -1.849 -2.557 1.00 93.75 73 ASN A C 1
ATOM 573 O O . ASN A 1 73 ? 1.627 -2.030 -3.677 1.00 93.75 73 ASN A O 1
ATOM 577 N N . THR A 1 74 ? 0.876 -0.622 -2.107 1.00 91.50 74 THR A N 1
ATOM 578 C CA . THR A 1 74 ? 1.132 0.586 -2.907 1.00 91.50 74 THR A CA 1
ATOM 579 C C . THR A 1 74 ? 2.627 0.772 -3.152 1.00 91.50 74 THR A C 1
ATOM 581 O O . THR A 1 74 ? 3.024 1.082 -4.273 1.00 91.50 74 THR A O 1
ATOM 584 N N . TYR A 1 75 ? 3.457 0.546 -2.129 1.00 91.19 75 TYR A N 1
ATOM 585 C CA . TYR A 1 75 ? 4.911 0.637 -2.247 1.00 91.19 75 TYR A CA 1
ATOM 586 C C . TYR A 1 75 ? 5.454 -0.371 -3.265 1.00 91.19 75 TYR A C 1
ATOM 588 O O . TYR A 1 75 ? 6.214 0.006 -4.154 1.00 91.19 75 TYR A O 1
ATOM 596 N N . GLU A 1 76 ? 5.024 -1.632 -3.185 1.00 92.56 76 GLU A N 1
ATOM 597 C CA . GLU A 1 76 ? 5.448 -2.679 -4.120 1.00 92.56 76 GLU A CA 1
ATOM 598 C C . GLU A 1 76 ? 5.029 -2.372 -5.559 1.00 92.56 76 GLU A C 1
ATOM 600 O O . GLU A 1 76 ? 5.851 -2.445 -6.473 1.00 92.56 76 GLU A O 1
ATOM 605 N N . VAL A 1 77 ? 3.769 -1.976 -5.776 1.00 91.62 77 VAL A N 1
ATOM 606 C CA . VAL A 1 77 ? 3.276 -1.601 -7.110 1.00 91.62 77 VAL A CA 1
ATOM 607 C C . VAL A 1 77 ? 4.067 -0.423 -7.671 1.00 91.62 77 VAL A C 1
ATOM 609 O O . VAL A 1 77 ? 4.435 -0.442 -8.847 1.00 91.62 77 VAL A O 1
ATOM 612 N N . LEU A 1 78 ? 4.349 0.588 -6.849 1.00 90.31 78 LEU A N 1
ATOM 613 C CA . LEU A 1 78 ? 5.100 1.765 -7.268 1.00 90.31 78 LEU A CA 1
ATOM 614 C C . LEU A 1 78 ? 6.548 1.406 -7.635 1.00 90.31 78 LEU A C 1
ATOM 616 O O . LEU A 1 78 ? 7.024 1.832 -8.688 1.00 90.31 78 LEU A O 1
ATOM 620 N N . ASN A 1 79 ? 7.215 0.583 -6.820 1.00 89.12 79 ASN A N 1
ATOM 621 C CA . ASN A 1 79 ? 8.586 0.138 -7.071 1.00 89.12 79 ASN A CA 1
ATOM 622 C C . ASN A 1 79 ? 8.675 -0.688 -8.361 1.00 89.12 79 ASN A C 1
ATOM 624 O O . ASN A 1 79 ? 9.463 -0.377 -9.252 1.00 89.12 79 ASN A O 1
ATOM 628 N N . ASN A 1 80 ? 7.789 -1.675 -8.510 1.00 88.81 80 ASN A N 1
ATOM 629 C CA . ASN A 1 80 ? 7.731 -2.522 -9.701 1.00 88.81 80 ASN A CA 1
ATOM 630 C C . ASN A 1 80 ? 7.434 -1.705 -10.966 1.00 88.81 80 ASN A C 1
ATOM 632 O O . ASN A 1 80 ? 7.993 -1.969 -12.029 1.00 88.81 80 ASN A O 1
ATOM 636 N N . SER A 1 81 ? 6.566 -0.695 -10.862 1.00 85.69 81 SER A N 1
ATOM 637 C CA . SER A 1 81 ? 6.243 0.191 -11.984 1.00 85.69 81 SER A CA 1
ATOM 638 C C . SER A 1 81 ? 7.448 1.029 -12.415 1.00 85.69 81 SER A C 1
ATOM 640 O O . SER A 1 81 ? 7.655 1.216 -13.614 1.00 85.69 81 SER A O 1
ATOM 642 N N . LEU A 1 82 ? 8.262 1.509 -11.467 1.00 86.56 82 LEU A N 1
ATOM 643 C CA . LEU A 1 82 ? 9.493 2.233 -11.783 1.00 86.56 82 LEU A CA 1
ATOM 644 C C . LEU A 1 82 ? 10.507 1.323 -12.487 1.00 86.56 82 LEU A C 1
ATOM 646 O O . LEU A 1 82 ? 11.039 1.702 -13.531 1.00 86.56 82 LEU A O 1
ATOM 650 N N . GLU A 1 83 ? 10.743 0.122 -11.954 1.00 87.31 83 GLU A N 1
ATOM 651 C CA . GLU A 1 83 ? 11.652 -0.858 -12.561 1.00 87.31 83 GLU A CA 1
ATOM 652 C C . GLU A 1 83 ? 11.234 -1.195 -14.001 1.00 87.31 83 GLU A C 1
ATOM 654 O O . GLU A 1 83 ? 12.060 -1.168 -14.916 1.00 87.31 83 GLU A O 1
ATOM 659 N N . GLN A 1 84 ? 9.937 -1.425 -14.232 1.00 83.19 84 GLN A N 1
ATOM 660 C CA . GLN A 1 84 ? 9.395 -1.682 -15.569 1.00 83.19 84 GLN A CA 1
ATOM 661 C C . GLN A 1 84 ? 9.540 -0.482 -16.506 1.00 83.19 84 GLN A C 1
ATOM 663 O O . GLN A 1 84 ? 9.857 -0.660 -17.683 1.00 83.19 84 GLN A O 1
ATOM 668 N N . TYR A 1 85 ? 9.319 0.736 -16.008 1.00 83.94 85 TYR A N 1
ATOM 669 C CA . TYR A 1 85 ? 9.478 1.941 -16.814 1.00 83.94 85 TYR A CA 1
ATOM 670 C C . TYR A 1 85 ? 10.930 2.120 -17.273 1.00 83.94 85 TYR A C 1
ATOM 672 O O . TYR A 1 85 ? 11.165 2.388 -18.450 1.00 83.94 85 TYR A O 1
ATOM 680 N N . ILE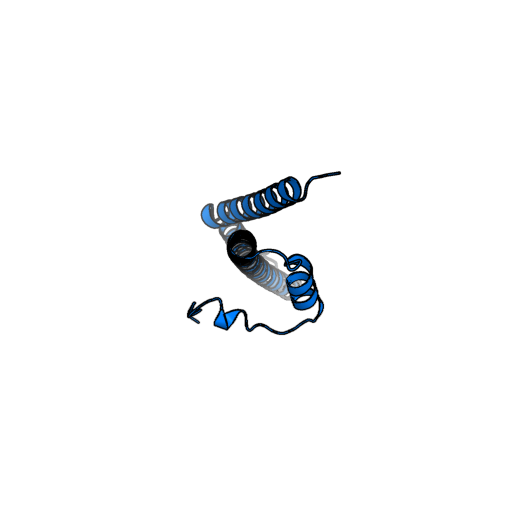 A 1 86 ? 11.897 1.928 -16.370 1.00 83.06 86 ILE A N 1
ATOM 681 C CA . ILE A 1 86 ? 13.331 2.012 -16.685 1.00 83.06 86 ILE A CA 1
ATOM 682 C C . ILE A 1 86 ? 13.726 0.930 -17.699 1.00 83.06 86 ILE A C 1
ATOM 684 O O . ILE A 1 86 ? 14.358 1.243 -18.706 1.00 83.06 86 ILE A O 1
ATOM 688 N N . ALA A 1 87 ? 13.311 -0.321 -17.482 1.00 81.75 87 ALA A N 1
ATOM 689 C CA . ALA A 1 87 ? 13.626 -1.426 -18.389 1.00 81.75 87 ALA A CA 1
ATOM 690 C C . ALA A 1 87 ? 13.023 -1.232 -19.793 1.00 81.75 87 ALA A C 1
ATOM 692 O O . ALA A 1 87 ? 13.686 -1.483 -20.801 1.00 81.75 87 ALA A O 1
ATOM 693 N N . SER A 1 88 ? 11.774 -0.761 -19.868 1.00 79.50 88 SER A N 1
ATOM 694 C CA . SER A 1 88 ? 11.096 -0.447 -21.132 1.00 79.50 88 SER A CA 1
ATOM 695 C C . SER A 1 88 ? 11.818 0.662 -21.896 1.00 79.50 88 SER A C 1
ATOM 697 O O . SER A 1 88 ? 12.044 0.555 -23.101 1.00 79.50 88 SER A O 1
ATOM 699 N N . ASP A 1 89 ? 12.244 1.707 -21.190 1.00 79.81 89 ASP A N 1
ATOM 700 C CA . ASP A 1 89 ? 12.978 2.817 -21.783 1.00 79.81 89 ASP A CA 1
ATOM 701 C C . ASP A 1 89 ? 14.357 2.400 -22.323 1.00 79.81 89 ASP A C 1
ATOM 703 O O . ASP A 1 89 ? 14.714 2.776 -23.440 1.00 79.81 89 ASP A O 1
ATOM 707 N N . GLU A 1 90 ? 15.097 1.563 -21.590 1.00 83.12 90 GLU A N 1
ATOM 708 C CA . GLU A 1 90 ? 16.372 1.006 -22.056 1.00 83.12 90 GLU A CA 1
ATOM 709 C C . GLU A 1 90 ? 16.183 0.140 -23.314 1.00 83.12 90 GLU A C 1
ATOM 711 O O . GLU A 1 90 ? 16.957 0.242 -24.269 1.00 83.12 90 GLU A O 1
ATOM 716 N N . ALA A 1 91 ? 15.133 -0.687 -23.348 1.00 79.38 91 ALA A N 1
ATOM 717 C CA . ALA A 1 91 ? 14.805 -1.507 -24.511 1.00 79.38 91 ALA A CA 1
ATOM 718 C C . ALA A 1 91 ? 14.456 -0.648 -25.738 1.00 79.38 91 ALA A C 1
ATOM 720 O O . ALA A 1 91 ? 14.951 -0.912 -26.834 1.00 79.38 91 ALA A O 1
ATOM 721 N N . ILE A 1 92 ? 13.660 0.411 -25.554 1.00 77.31 92 ILE A N 1
ATOM 722 C CA . ILE A 1 92 ? 13.340 1.374 -26.616 1.00 77.31 92 ILE A CA 1
ATOM 723 C C . ILE A 1 92 ? 14.611 2.071 -27.116 1.00 77.31 92 ILE A C 1
ATOM 725 O O . ILE A 1 92 ? 14.782 2.216 -28.325 1.00 77.31 92 ILE A O 1
ATOM 729 N N . GLY A 1 93 ? 15.519 2.468 -26.219 1.00 77.75 93 GLY A N 1
ATOM 730 C CA . GLY A 1 93 ? 16.809 3.060 -26.588 1.00 77.75 93 GLY A CA 1
ATOM 731 C C . GLY A 1 93 ? 17.644 2.141 -27.482 1.00 77.75 93 GLY A C 1
ATOM 732 O O . GLY A 1 93 ? 18.081 2.558 -28.553 1.00 77.75 93 GLY A O 1
ATOM 733 N N . LYS A 1 94 ? 17.779 0.864 -27.103 1.00 80.75 94 LYS A N 1
ATOM 734 C CA . LYS A 1 94 ? 18.497 -0.146 -27.903 1.00 80.75 94 LYS A CA 1
ATOM 735 C C . LYS A 1 94 ? 17.857 -0.379 -29.273 1.00 80.75 94 LYS A C 1
ATOM 737 O O . LYS A 1 94 ? 18.574 -0.509 -30.260 1.00 80.75 94 LYS A O 1
ATOM 742 N N . LEU A 1 95 ? 16.523 -0.413 -29.349 1.00 78.50 95 LEU A N 1
ATOM 743 C CA . LEU A 1 95 ? 15.806 -0.531 -30.625 1.00 78.50 95 LEU A CA 1
ATOM 744 C C . LEU A 1 95 ? 16.088 0.665 -31.540 1.00 78.50 95 LEU A C 1
ATOM 746 O O . LEU A 1 95 ? 16.312 0.482 -32.734 1.00 78.50 95 LEU A O 1
ATOM 750 N N . TRP A 1 96 ? 16.119 1.882 -30.991 1.00 77.00 96 TRP A N 1
ATOM 751 C CA . TRP A 1 96 ? 16.470 3.076 -31.761 1.00 77.00 96 TRP A CA 1
ATOM 752 C C . TRP A 1 96 ? 17.899 3.030 -32.301 1.00 77.00 96 TRP A C 1
ATOM 754 O O . TRP A 1 96 ? 18.106 3.347 -33.471 1.00 77.00 96 TRP A O 1
ATOM 764 N N . GLU A 1 97 ? 18.866 2.600 -31.488 1.00 79.75 97 GLU A N 1
ATOM 765 C CA . GLU A 1 97 ? 20.257 2.427 -31.925 1.00 79.75 97 GLU A CA 1
ATOM 766 C C . GLU A 1 97 ? 20.381 1.384 -33.046 1.00 79.75 97 GLU A C 1
ATOM 768 O O . GLU A 1 97 ? 21.078 1.626 -34.028 1.00 79.75 97 GLU A O 1
ATOM 773 N N . GLN A 1 98 ? 19.671 0.254 -32.943 1.00 73.38 98 GLN A N 1
ATOM 774 C CA . GLN A 1 98 ? 19.639 -0.774 -33.993 1.00 73.38 98 GLN A CA 1
ATOM 775 C C . GLN A 1 98 ? 19.083 -0.228 -35.309 1.00 73.38 98 GLN A C 1
ATOM 777 O O . GLN A 1 98 ? 19.736 -0.350 -36.339 1.00 73.38 98 GLN A O 1
ATOM 782 N N . ILE A 1 99 ? 17.925 0.440 -35.264 1.00 71.31 99 ILE A N 1
ATOM 783 C CA . ILE A 1 99 ? 17.311 1.049 -36.452 1.00 71.31 99 ILE A CA 1
ATOM 784 C C . ILE A 1 99 ? 18.275 2.045 -37.100 1.00 71.31 99 ILE A C 1
ATOM 786 O O . ILE A 1 99 ? 18.392 2.080 -38.320 1.00 71.31 99 ILE A O 1
ATOM 790 N N . GLN A 1 100 ? 18.965 2.865 -36.306 1.00 69.31 100 GLN A N 1
ATOM 791 C CA . GLN A 1 100 ? 19.907 3.843 -36.838 1.00 69.31 100 GLN A CA 1
ATOM 792 C C . GLN A 1 100 ? 21.115 3.173 -37.510 1.00 69.31 100 GLN A C 1
ATOM 794 O O . GLN A 1 100 ? 21.463 3.551 -38.625 1.00 69.31 100 GLN A O 1
ATOM 799 N N . ASN A 1 101 ? 21.702 2.156 -36.877 1.00 72.88 101 ASN A N 1
ATOM 800 C CA . ASN A 1 101 ? 22.843 1.428 -37.432 1.00 72.88 101 ASN A CA 1
ATOM 801 C C . ASN A 1 101 ? 22.476 0.656 -38.715 1.00 72.88 101 ASN A C 1
ATOM 803 O O . ASN A 1 101 ? 23.249 0.659 -39.670 1.00 72.88 101 ASN A O 1
ATOM 807 N N . ASP A 1 102 ? 21.281 0.060 -38.775 1.00 65.12 102 ASP A N 1
ATOM 808 C CA . ASP A 1 102 ? 20.790 -0.661 -39.959 1.00 65.12 102 ASP A CA 1
ATOM 809 C C . ASP A 1 102 ? 20.530 0.279 -41.158 1.00 65.12 102 ASP A C 1
ATOM 811 O O . ASP A 1 102 ? 20.621 -0.142 -42.315 1.00 65.12 102 ASP A O 1
ATOM 815 N N . ASN A 1 103 ? 20.240 1.561 -40.900 1.00 56.09 103 ASN A N 1
ATOM 816 C CA . ASN A 1 103 ? 20.051 2.582 -41.939 1.00 56.09 103 ASN A CA 1
ATOM 817 C C . ASN A 1 103 ? 21.351 3.096 -42.548 1.00 56.09 103 ASN A C 1
ATOM 819 O O . ASN A 1 103 ? 21.354 3.482 -43.716 1.00 56.09 103 ASN A O 1
ATOM 823 N N . ASP A 1 104 ? 22.437 3.120 -41.777 1.00 55.91 104 ASP A N 1
ATOM 824 C CA . ASP A 1 104 ? 23.744 3.562 -42.267 1.00 55.91 104 ASP A CA 1
ATOM 825 C C . ASP A 1 104 ? 24.394 2.501 -43.188 1.00 55.91 104 ASP A C 1
ATOM 827 O O . ASP A 1 104 ? 25.225 2.841 -44.032 1.00 55.91 104 ASP A O 1
ATOM 831 N N . GLU A 1 105 ? 23.993 1.224 -43.086 1.00 55.91 105 GLU A N 1
ATOM 832 C CA . GLU A 1 105 ? 24.528 0.112 -43.894 1.00 55.91 105 GLU A CA 1
ATOM 833 C C . GLU A 1 105 ? 23.779 -0.167 -45.213 1.00 55.91 105 GLU A C 1
ATOM 835 O O . GLU A 1 105 ? 24.317 -0.868 -46.078 1.00 55.91 105 GLU A O 1
ATOM 840 N N . LYS A 1 106 ? 22.561 0.358 -45.421 1.00 51.91 106 LYS A N 1
ATOM 841 C CA . LYS A 1 106 ? 21.774 0.083 -46.638 1.00 51.91 106 LYS A CA 1
ATOM 842 C C . LYS A 1 106 ? 21.224 1.345 -47.289 1.00 51.91 106 LYS A C 1
ATOM 844 O O . LYS A 1 106 ? 20.396 2.048 -46.722 1.00 51.91 106 LYS A O 1
ATOM 849 N N . ASP A 1 107 ? 21.609 1.559 -48.548 1.00 50.88 107 ASP A N 1
ATOM 850 C CA . ASP A 1 107 ? 20.962 2.518 -49.443 1.00 50.88 107 ASP A CA 1
ATOM 851 C C . ASP A 1 107 ? 19.444 2.238 -49.501 1.00 50.88 107 ASP A C 1
ATOM 853 O O . ASP A 1 107 ? 18.984 1.300 -50.149 1.00 50.88 107 ASP A O 1
ATOM 857 N N . SER A 1 108 ? 18.681 3.086 -48.811 1.00 55.75 108 SER A N 1
ATOM 858 C CA . SER A 1 108 ? 17.267 3.397 -49.032 1.00 55.75 108 SER A CA 1
ATOM 859 C C . SER A 1 108 ? 16.252 2.236 -49.031 1.00 55.75 108 SER A C 1
ATOM 861 O O . SER A 1 108 ? 15.851 1.713 -50.070 1.00 55.75 108 SER A O 1
ATOM 863 N N . SER A 1 109 ? 15.645 1.991 -47.868 1.00 53.72 109 SER A N 1
ATOM 864 C CA . SER A 1 109 ? 14.186 1.823 -47.781 1.00 53.72 109 SER A CA 1
ATOM 865 C C . SER A 1 109 ? 13.704 2.339 -46.429 1.00 53.72 109 SER A C 1
ATOM 867 O O . SER A 1 109 ? 14.247 1.939 -45.410 1.00 53.72 109 SER A O 1
ATOM 869 N N . ASP A 1 110 ? 12.727 3.246 -46.440 1.00 55.91 110 ASP A N 1
ATOM 870 C CA . ASP A 1 110 ? 12.235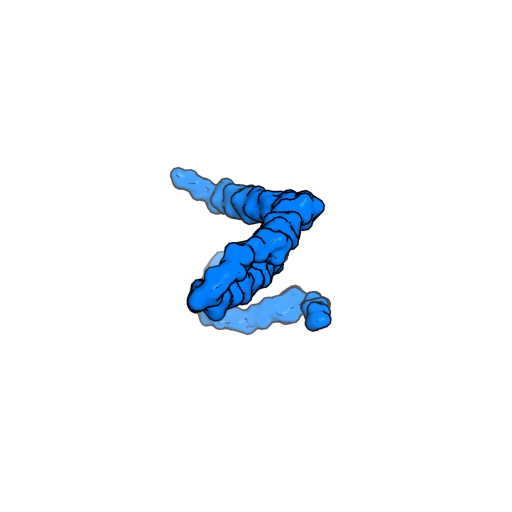 4.009 -45.284 1.00 55.91 110 ASP A CA 1
ATOM 871 C C . ASP A 1 110 ? 11.934 3.120 -44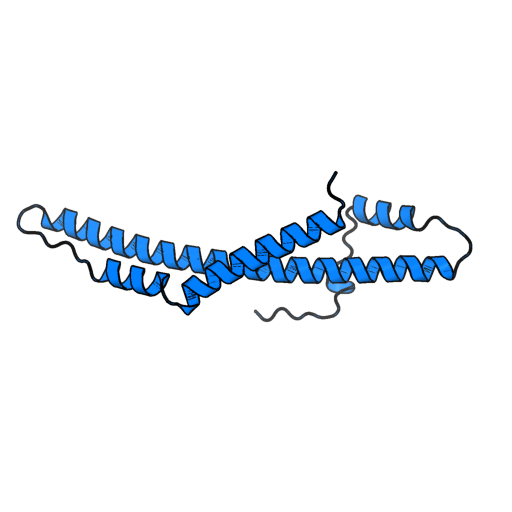.044 1.00 55.91 110 ASP A C 1
ATOM 873 O O . ASP A 1 110 ? 10.866 2.504 -43.963 1.00 55.91 110 ASP A O 1
ATOM 877 N N . PRO A 1 111 ? 12.853 3.059 -43.067 1.00 52.66 111 PRO A N 1
ATOM 878 C CA . PRO A 1 111 ? 12.861 2.113 -41.939 1.00 52.66 111 PRO A CA 1
ATOM 879 C C . PRO A 1 111 ? 11.754 2.406 -40.921 1.00 52.66 111 PRO A C 1
ATOM 881 O O . PRO A 1 111 ? 11.341 1.547 -40.143 1.00 52.66 111 PRO A O 1
ATOM 884 N N . PHE A 1 112 ? 11.239 3.637 -40.934 1.00 49.59 112 PHE A N 1
ATOM 885 C CA . PHE A 1 112 ? 10.187 4.082 -40.034 1.00 49.59 112 PHE A CA 1
ATOM 886 C C . PHE A 1 112 ? 8.832 3.494 -40.419 1.00 49.59 112 PHE A C 1
ATOM 888 O O . PHE A 1 112 ? 7.972 3.348 -39.551 1.00 49.59 112 PHE A O 1
ATOM 895 N N . LYS A 1 113 ? 8.623 3.121 -41.689 1.00 51.44 113 LYS A N 1
ATOM 896 C CA . LYS A 1 113 ? 7.363 2.501 -42.113 1.00 51.44 113 LYS A CA 1
ATOM 897 C C . LYS A 1 113 ? 7.200 1.106 -41.532 1.00 51.44 113 LYS A C 1
ATOM 899 O O . LYS A 1 113 ? 6.137 0.823 -40.988 1.00 51.44 113 LYS A O 1
ATOM 904 N N . ASP A 1 114 ? 8.242 0.283 -41.561 1.00 49.84 114 ASP A N 1
ATOM 905 C CA . ASP A 1 114 ? 8.148 -1.093 -41.067 1.00 49.84 114 ASP A CA 1
ATOM 906 C C . ASP A 1 114 ? 8.021 -1.139 -39.539 1.00 49.84 114 ASP A C 1
ATOM 908 O O . ASP A 1 114 ? 7.210 -1.892 -39.005 1.00 49.84 114 ASP A O 1
ATOM 912 N N . VAL A 1 115 ? 8.715 -0.254 -38.818 1.00 49.59 115 VAL A N 1
ATOM 913 C CA . VAL A 1 115 ? 8.616 -0.167 -37.351 1.00 49.59 115 VAL A CA 1
ATOM 914 C C . VAL A 1 115 ? 7.247 0.364 -36.905 1.00 49.59 115 VAL A C 1
ATOM 916 O O . VAL A 1 115 ? 6.635 -0.201 -35.999 1.00 49.59 115 VAL A O 1
ATOM 919 N N . VAL A 1 116 ? 6.711 1.406 -37.555 1.00 45.81 116 VAL A N 1
ATOM 920 C CA . VAL A 1 116 ? 5.381 1.955 -37.224 1.00 45.81 116 VAL A CA 1
ATOM 921 C C . VAL A 1 116 ? 4.264 0.959 -37.550 1.00 45.81 116 VAL A C 1
ATOM 923 O O . VAL A 1 116 ? 3.337 0.817 -36.753 1.00 45.81 116 VAL A O 1
ATOM 926 N N . ILE A 1 117 ? 4.367 0.220 -38.662 1.00 47.44 117 ILE A N 1
ATOM 927 C CA . ILE A 1 117 ? 3.418 -0.849 -39.009 1.00 47.44 117 ILE A CA 1
ATOM 928 C C . ILE A 1 117 ? 3.472 -1.977 -37.967 1.00 47.44 117 ILE A C 1
ATOM 930 O O . ILE A 1 117 ? 2.427 -2.476 -37.551 1.00 47.44 117 ILE A O 1
ATOM 934 N N . ASN A 1 118 ? 4.655 -2.331 -37.469 1.00 42.72 118 ASN A N 1
ATOM 935 C CA . ASN A 1 118 ? 4.828 -3.399 -36.483 1.00 42.72 118 ASN A CA 1
ATOM 936 C C . ASN A 1 118 ? 4.343 -3.014 -35.072 1.00 42.72 118 ASN A C 1
ATOM 938 O O . ASN A 1 118 ? 3.737 -3.840 -34.394 1.00 42.72 118 ASN A O 1
ATOM 942 N N . PHE A 1 119 ? 4.500 -1.752 -34.653 1.00 44.44 119 PHE A N 1
ATOM 943 C CA . PHE A 1 119 ? 3.936 -1.258 -33.386 1.00 44.44 119 PHE A CA 1
ATOM 944 C C . PHE A 1 119 ? 2.411 -1.043 -33.438 1.00 44.44 119 PHE A C 1
ATOM 946 O O . PHE A 1 119 ? 1.730 -1.245 -32.434 1.00 44.44 119 PHE A O 1
ATOM 953 N N . GLN A 1 120 ? 1.851 -0.638 -34.585 1.00 41.03 120 GLN A N 1
ATOM 954 C CA . GLN A 1 120 ? 0.407 -0.389 -34.737 1.00 41.03 120 GLN A CA 1
ATOM 955 C C . GLN A 1 120 ? -0.411 -1.653 -35.025 1.00 41.03 120 GLN A C 1
ATOM 957 O O . GLN A 1 120 ? -1.611 -1.676 -34.757 1.00 41.03 120 GLN A O 1
ATOM 962 N N . SER A 1 121 ? 0.212 -2.700 -35.567 1.00 40.75 121 SER A N 1
ATOM 963 C CA . SER A 1 121 ? -0.480 -3.930 -35.967 1.00 40.75 121 SER A CA 1
ATOM 964 C C . SER A 1 121 ? -0.723 -4.917 -34.822 1.00 40.75 121 SER A C 1
ATOM 966 O O . SER A 1 121 ? -1.351 -5.950 -35.044 1.00 40.75 121 SER A O 1
ATOM 968 N N . GLY A 1 122 ? -0.267 -4.616 -33.598 1.00 42.03 122 GLY A N 1
ATOM 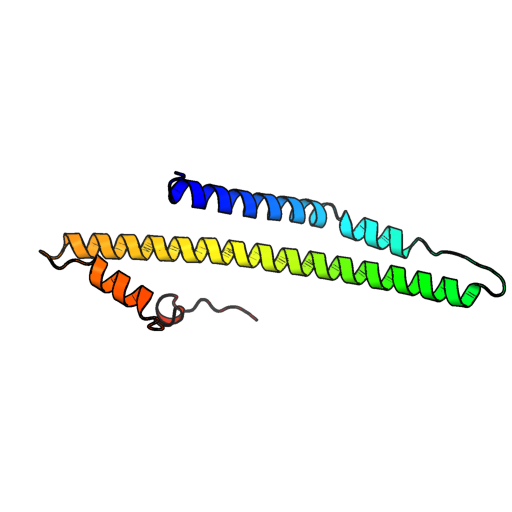969 C CA . GLY A 1 122 ? -0.461 -5.499 -32.445 1.00 42.03 122 GLY A CA 1
ATOM 970 C C . GLY A 1 122 ? 0.154 -6.886 -32.645 1.00 42.03 122 GLY A C 1
ATOM 971 O O . GLY A 1 122 ? -0.272 -7.839 -31.993 1.00 42.03 122 GLY A O 1
ATOM 972 N N . HIS A 1 123 ? 1.121 -7.015 -33.560 1.00 42.84 123 HIS A N 1
ATOM 973 C CA . HIS A 1 123 ? 1.870 -8.246 -33.714 1.00 42.84 123 HIS A CA 1
ATOM 974 C C . HIS A 1 123 ? 2.715 -8.432 -32.460 1.00 42.84 123 HIS A C 1
ATOM 976 O O . HIS A 1 123 ? 3.673 -7.712 -32.196 1.00 42.84 123 HIS A O 1
ATOM 982 N N . ASP A 1 124 ? 2.256 -9.393 -31.672 1.00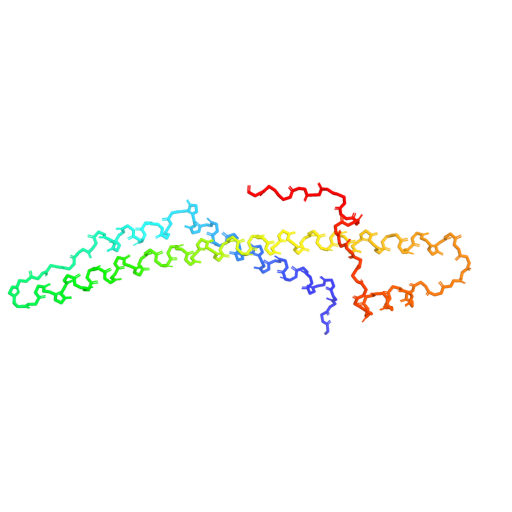 42.84 124 ASP A N 1
ATOM 983 C CA . ASP A 1 124 ? 2.831 -9.936 -30.457 1.00 42.84 124 ASP A CA 1
ATOM 984 C C . ASP A 1 124 ? 4.228 -10.502 -30.764 1.00 42.84 124 ASP A C 1
ATOM 986 O O . ASP A 1 124 ? 4.433 -11.714 -30.863 1.00 42.84 124 ASP A O 1
ATOM 990 N N . TYR A 1 125 ? 5.219 -9.627 -30.968 1.00 46.12 125 TYR A N 1
ATOM 991 C CA . TYR A 1 125 ? 6.593 -10.014 -30.698 1.00 46.12 125 TYR A CA 1
ATOM 992 C C . TYR A 1 125 ? 6.606 -10.267 -29.211 1.00 46.12 125 TYR A C 1
ATOM 994 O O . TYR A 1 125 ? 6.587 -9.337 -28.404 1.00 46.12 125 TYR A O 1
ATOM 1002 N N . ARG A 1 126 ? 6.561 -11.551 -28.873 1.00 46.53 126 ARG A N 1
ATOM 1003 C CA . ARG A 1 126 ? 6.854 -12.074 -27.554 1.00 46.53 126 ARG A CA 1
ATOM 1004 C C . ARG A 1 126 ? 8.039 -11.284 -27.018 1.00 46.53 126 ARG A C 1
ATOM 1006 O O . ARG A 1 126 ? 9.177 -11.551 -27.386 1.00 46.53 126 ARG A O 1
ATOM 1013 N N . LEU A 1 127 ? 7.766 -10.312 -26.152 1.00 46.16 127 LEU A N 1
ATOM 1014 C CA . LEU A 1 127 ? 8.781 -9.514 -25.461 1.00 46.16 127 LEU A CA 1
ATOM 1015 C C . LEU A 1 127 ? 9.826 -10.436 -24.808 1.00 46.16 127 LEU A C 1
ATOM 1017 O O . LEU A 1 127 ? 11.003 -10.105 -24.751 1.00 46.16 127 LEU A O 1
ATOM 1021 N N . ASN A 1 128 ? 9.394 -11.645 -24.437 1.00 43.34 128 ASN A N 1
ATOM 1022 C CA . ASN A 1 128 ? 10.193 -12.752 -23.914 1.00 43.34 128 ASN A CA 1
ATOM 1023 C C . ASN A 1 128 ? 11.241 -13.338 -24.884 1.00 43.34 128 ASN A C 1
ATOM 1025 O O . ASN A 1 128 ? 12.138 -14.035 -24.431 1.00 43.34 128 ASN A O 1
ATOM 1029 N N . GLU A 1 129 ? 11.122 -13.135 -26.197 1.00 45.44 129 GLU A N 1
ATOM 1030 C CA . GLU A 1 129 ? 12.060 -13.667 -27.201 1.00 45.44 129 GLU A CA 1
ATOM 1031 C C . GLU A 1 129 ? 13.204 -12.676 -27.490 1.00 45.44 129 GLU A C 1
ATOM 1033 O O . GLU A 1 129 ? 14.312 -13.092 -27.817 1.00 45.44 129 GLU A O 1
ATOM 1038 N N . ILE A 1 130 ? 12.965 -11.372 -27.281 1.00 44.47 130 ILE A N 1
ATOM 1039 C CA . ILE A 1 130 ? 13.988 -10.309 -27.331 1.00 44.47 130 ILE A CA 1
ATOM 1040 C C . ILE A 1 130 ? 14.681 -10.160 -25.964 1.00 44.47 130 ILE A C 1
ATOM 1042 O O . ILE A 1 130 ? 15.893 -9.959 -25.887 1.00 44.47 130 ILE A O 1
ATOM 1046 N N . LEU A 1 131 ? 13.929 -10.305 -24.870 1.00 46.06 131 LEU A N 1
ATOM 1047 C CA . LEU A 1 131 ? 14.439 -10.340 -23.499 1.00 46.06 131 LEU A CA 1
ATOM 1048 C C . LEU A 1 131 ? 14.828 -11.775 -23.128 1.00 46.06 131 LEU A C 1
ATOM 1050 O O . LEU A 1 131 ? 14.097 -12.451 -22.406 1.00 46.06 131 LEU A O 1
ATOM 1054 N N . GLY A 1 132 ? 15.964 -12.258 -23.633 1.00 40.62 132 GLY A N 1
ATOM 1055 C CA . GLY A 1 132 ? 16.490 -13.568 -23.248 1.00 40.62 132 GLY A CA 1
ATOM 1056 C C . GLY A 1 132 ? 16.481 -13.771 -21.724 1.00 40.62 132 GLY A C 1
ATOM 1057 O O . GLY A 1 132 ? 17.100 -13.008 -20.987 1.00 40.62 132 GLY A O 1
ATOM 1058 N N . ASP A 1 133 ? 15.755 -14.799 -21.273 1.00 47.88 133 ASP A N 1
ATOM 1059 C CA . ASP A 1 133 ? 15.804 -15.430 -19.947 1.00 47.88 133 ASP A CA 1
ATOM 1060 C C . ASP A 1 133 ? 15.970 -14.510 -18.717 1.00 47.88 133 ASP A C 1
ATOM 1062 O O . ASP A 1 133 ? 16.741 -14.809 -17.798 1.00 47.88 133 ASP A O 1
ATOM 1066 N N . VAL A 1 134 ? 15.167 -13.449 -18.585 1.00 46.81 134 VAL A N 1
ATOM 1067 C CA . VAL A 1 134 ? 14.962 -12.851 -17.254 1.00 46.81 134 VAL A CA 1
ATOM 1068 C C . VAL A 1 134 ? 13.996 -13.744 -16.475 1.00 46.81 134 VAL A C 1
ATOM 1070 O O . VAL A 1 134 ? 12.778 -13.573 -16.492 1.00 46.81 134 VAL A O 1
ATOM 1073 N N . LYS A 1 135 ? 14.550 -14.755 -15.794 1.00 43.97 135 LYS A N 1
ATOM 1074 C CA . LYS A 1 135 ? 13.812 -15.562 -14.816 1.00 43.97 135 LYS A CA 1
ATOM 1075 C C . LYS A 1 135 ? 13.312 -14.658 -13.690 1.00 43.97 135 LYS A C 1
ATOM 1077 O O . LYS A 1 135 ? 14.044 -14.382 -12.742 1.00 43.97 135 LYS A O 1
ATOM 1082 N N . LEU A 1 136 ? 12.041 -14.276 -13.758 1.00 42.03 136 LEU A N 1
ATOM 1083 C CA . LEU A 1 136 ? 11.293 -13.812 -12.596 1.00 42.03 136 LEU A CA 1
ATOM 1084 C C . LEU A 1 136 ? 11.248 -14.970 -11.589 1.00 42.03 136 LEU A C 1
ATOM 1086 O O . LEU A 1 136 ? 10.578 -15.983 -11.813 1.00 42.03 136 LEU A O 1
ATOM 1090 N N . LYS A 1 137 ? 12.025 -14.867 -10.506 1.00 38.94 137 LYS A N 1
ATOM 1091 C CA . LYS A 1 137 ? 11.871 -15.766 -9.360 1.00 38.94 137 LYS A CA 1
ATOM 1092 C C . LYS A 1 137 ? 10.514 -15.469 -8.724 1.00 38.94 137 LYS A C 1
ATOM 1094 O O . LYS A 1 137 ? 10.265 -14.338 -8.324 1.00 38.94 137 LYS A O 1
ATOM 1099 N N . LYS A 1 138 ? 9.662 -16.495 -8.708 1.00 41.56 138 LYS A N 1
ATOM 1100 C CA . LYS A 1 138 ? 8.452 -16.566 -7.884 1.00 41.56 138 LYS A CA 1
ATOM 1101 C C . LYS A 1 138 ? 8.781 -16.455 -6.403 1.00 41.56 138 LYS A C 1
ATOM 1103 O O . LYS A 1 138 ? 9.867 -16.951 -6.021 1.00 41.56 138 LYS A O 1
#